Protein AF-A0A5E4CW82-F1 (afdb_monomer_lite)

Radius of gyration: 45.37 Å; chains: 1; bounding box: 65×19×145 Å

Sequence (112 aa):
QKVTVKEQQEWQIPPCASNWKNAKDYKISLDKCLAADGRGLWTVNITENFAKLAKVLNIAEWKVHEAVEMDAQVAKDGSKKKEKYDGKLKKMAPKAREKRAGSRPMWKKKIV

pLDDT: mean 85.93, std 12.76, range [41.94, 98.31]

InterPro domains:
  IPR004015 SKI-interacting protein SKIP, SNW domain [PF02731] (2-100)
  IPR017862 SKI-interacting protein, SKIP [PTHR12096] (2-105)

Secondary structure (DSSP, 8-state):
-PPPHHHHHHT-PPP---SS--TT-----HHHHHTT-GGGG------HHHHHHHHHHHHHHHHHHHHHHHHHHHHHHHHHHHHHHHHHHHHHHHHHHHHHHHT--TT-----

Structure (mmCIF, N/CA/C/O backbone):
data_AF-A0A5E4CW82-F1
#
_entry.id   AF-A0A5E4CW82-F1
#
loop_
_atom_site.group_PDB
_atom_site.id
_atom_site.type_symbol
_atom_site.label_atom_id
_atom_site.label_alt_id
_atom_site.label_comp_id
_atom_site.label_asym_id
_atom_site.label_entity_id
_atom_site.label_seq_id
_atom_site.pdbx_PDB_ins_code
_atom_site.Cartn_x
_atom_site.Cartn_y
_atom_site.Cartn_z
_atom_site.occupancy
_atom_site.B_iso_or_equiv
_atom_site.auth_seq_id
_atom_site.auth_comp_id
_atom_site.auth_asym_id
_atom_site.auth_atom_id
_atom_site.pdbx_PDB_model_num
ATOM 1 N N . GLN A 1 1 ? -9.508 -13.654 58.256 1.00 72.50 1 GLN A N 1
ATOM 2 C CA . GLN A 1 1 ? -9.150 -12.217 58.222 1.00 72.50 1 GLN A CA 1
ATOM 3 C C . GLN A 1 1 ? -10.379 -11.417 57.820 1.00 72.50 1 GLN A C 1
ATOM 5 O O . GLN A 1 1 ? -11.153 -11.911 57.012 1.00 72.50 1 GLN A O 1
ATOM 10 N N . LYS A 1 2 ? -10.598 -10.232 58.406 1.00 82.06 2 LYS A N 1
ATOM 11 C CA . LYS A 1 2 ? -11.629 -9.303 57.919 1.00 82.06 2 LYS A CA 1
ATOM 12 C C . LYS A 1 2 ? -11.096 -8.620 56.664 1.00 82.06 2 LYS A C 1
ATOM 14 O O . LYS A 1 2 ? -10.019 -8.034 56.721 1.00 82.06 2 LYS A O 1
ATOM 19 N N . VAL A 1 3 ? -11.854 -8.711 55.578 1.00 81.25 3 VAL A N 1
ATOM 20 C CA . VAL A 1 3 ? -11.576 -7.987 54.334 1.00 81.25 3 VAL A CA 1
ATOM 21 C C . VAL A 1 3 ? -11.653 -6.493 54.628 1.00 81.25 3 VAL A C 1
ATOM 23 O O . VAL A 1 3 ? -12.574 -6.027 55.309 1.00 81.25 3 VAL A O 1
ATOM 26 N N . THR A 1 4 ? -10.655 -5.748 54.166 1.00 92.25 4 THR A N 1
ATOM 27 C CA . THR A 1 4 ? -10.652 -4.287 54.305 1.00 92.25 4 THR A CA 1
ATOM 28 C C . THR A 1 4 ? -11.526 -3.643 53.234 1.00 92.25 4 THR A C 1
ATOM 30 O O . THR A 1 4 ? -11.719 -4.184 52.151 1.00 92.25 4 THR A O 1
ATOM 33 N N . VAL A 1 5 ? -12.051 -2.445 53.508 1.00 90.44 5 VAL A N 1
ATOM 34 C CA . VAL A 1 5 ? -12.899 -1.719 52.543 1.00 90.44 5 VAL A CA 1
ATOM 35 C C . VAL A 1 5 ? -12.162 -1.450 51.223 1.00 90.44 5 VAL A C 1
ATOM 37 O O . VAL A 1 5 ? -12.783 -1.487 50.166 1.00 90.44 5 VAL A O 1
ATOM 40 N N . LYS A 1 6 ? -10.841 -1.229 51.274 1.00 89.81 6 LYS A N 1
ATOM 41 C CA . LYS A 1 6 ? -10.001 -1.049 50.079 1.00 89.81 6 LYS A CA 1
ATOM 42 C C . LYS A 1 6 ? -9.964 -2.299 49.207 1.00 89.81 6 LYS A C 1
ATOM 44 O O . LYS A 1 6 ? -10.218 -2.215 48.015 1.00 89.81 6 LYS A O 1
ATOM 49 N N . GLU A 1 7 ? -9.738 -3.448 49.830 1.00 90.00 7 GLU A N 1
ATOM 50 C CA . GLU A 1 7 ? -9.726 -4.737 49.147 1.00 90.00 7 GLU A CA 1
ATOM 51 C C . GLU A 1 7 ? -11.088 -4.994 48.482 1.00 90.00 7 GLU A C 1
ATOM 53 O O . GLU A 1 7 ? -11.156 -5.303 47.300 1.00 90.00 7 GLU A O 1
ATOM 58 N N . GLN A 1 8 ? -12.196 -4.714 49.175 1.00 90.44 8 GLN A N 1
ATOM 59 C CA . GLN A 1 8 ? -13.535 -4.820 48.585 1.00 90.44 8 GLN A CA 1
ATOM 60 C C . GLN A 1 8 ? -13.744 -3.903 47.361 1.00 90.44 8 GLN A C 1
ATOM 62 O O . GLN A 1 8 ? -14.509 -4.252 46.462 1.00 90.44 8 GLN A O 1
ATOM 67 N N . GLN A 1 9 ? -13.106 -2.727 47.324 1.00 90.81 9 GLN A N 1
ATOM 68 C CA . GLN A 1 9 ? -13.194 -1.796 46.194 1.00 90.81 9 GLN A CA 1
ATOM 69 C C . GLN A 1 9 ? -12.382 -2.264 44.984 1.00 90.81 9 GLN A C 1
ATOM 71 O O . GLN A 1 9 ? -12.860 -2.139 43.860 1.00 90.81 9 GLN A O 1
ATOM 76 N N . GLU A 1 10 ? -11.198 -2.836 45.199 1.00 92.00 10 GLU A N 1
ATOM 77 C CA . GLU A 1 10 ? -10.349 -3.380 44.126 1.00 92.00 10 GLU A CA 1
ATOM 78 C C . GLU A 1 10 ? -11.000 -4.564 43.403 1.00 92.00 10 GLU A C 1
ATOM 80 O O . GLU A 1 10 ? -10.796 -4.745 42.204 1.00 92.00 10 GLU A O 1
ATOM 85 N N . TRP A 1 11 ? -11.847 -5.323 44.101 1.00 91.56 11 TRP A N 1
ATOM 86 C CA . TRP A 1 11 ? -12.608 -6.432 43.522 1.00 91.56 11 TRP A CA 1
ATOM 87 C C . TRP A 1 11 ? -13.957 -6.018 42.912 1.00 91.56 11 TRP A C 1
ATOM 89 O O . TRP A 1 11 ? -14.750 -6.887 42.539 1.00 91.56 11 TRP A O 1
ATOM 99 N N . GLN A 1 12 ? -14.256 -4.719 42.781 1.00 91.69 12 GLN A N 1
ATOM 100 C CA . GLN A 1 12 ? -15.462 -4.297 42.067 1.00 91.69 12 GLN A CA 1
ATOM 101 C C . GLN A 1 12 ? -15.320 -4.508 40.561 1.00 91.69 12 GLN A C 1
ATOM 103 O O . GLN A 1 12 ? -14.546 -3.838 39.881 1.00 91.69 12 GLN A O 1
ATOM 108 N N . ILE A 1 13 ? -16.129 -5.425 40.035 1.00 89.50 13 ILE A N 1
ATOM 109 C CA . ILE A 1 13 ? -16.189 -5.735 38.608 1.00 89.50 13 ILE A CA 1
ATOM 110 C C . ILE A 1 13 ? -17.049 -4.671 37.903 1.00 89.50 13 ILE A C 1
ATOM 112 O O . ILE A 1 13 ? -18.230 -4.531 38.239 1.00 89.50 13 ILE A O 1
ATOM 116 N N . PRO A 1 14 ? -16.507 -3.935 36.914 1.00 87.94 14 PRO A N 1
ATOM 117 C CA . PRO A 1 14 ? -17.288 -2.985 36.130 1.00 87.94 14 PRO A CA 1
ATOM 118 C C . PRO A 1 14 ? -18.407 -3.681 35.336 1.00 87.94 14 PRO A C 1
ATOM 120 O O . PRO A 1 14 ? -18.238 -4.823 34.900 1.00 87.94 14 PRO A O 1
ATOM 123 N N . PRO A 1 15 ? -19.546 -3.011 35.089 1.00 85.56 15 PRO A N 1
ATOM 124 C CA . PRO A 1 15 ? -20.625 -3.587 34.295 1.00 85.56 15 PRO A CA 1
ATOM 125 C C . PRO A 1 15 ? -20.185 -3.842 32.846 1.00 85.56 15 PRO A C 1
ATOM 127 O O . PRO A 1 15 ? -19.565 -2.991 32.208 1.00 85.56 15 PRO A O 1
ATOM 130 N N . CYS A 1 16 ? -20.565 -4.998 32.301 1.00 83.56 16 CYS A N 1
ATOM 131 C CA . CYS A 1 16 ? -20.219 -5.389 30.936 1.00 83.56 16 CYS A CA 1
ATOM 132 C C . CYS A 1 16 ? -21.115 -4.678 29.907 1.00 83.56 16 CYS A C 1
ATOM 134 O O . CYS A 1 16 ? -22.242 -5.109 29.655 1.00 83.56 16 CYS A O 1
ATOM 136 N N . ALA A 1 17 ? -20.605 -3.621 29.275 1.00 84.94 17 ALA A N 1
ATOM 137 C CA . ALA A 1 17 ? -21.176 -3.069 28.048 1.00 84.94 17 ALA A CA 1
ATOM 138 C C . ALA A 1 17 ? -20.524 -3.765 26.845 1.00 84.94 17 ALA A C 1
ATOM 140 O O . ALA A 1 17 ? -19.320 -3.642 26.634 1.00 84.94 17 ALA A O 1
ATOM 141 N N . SER A 1 18 ? -21.297 -4.541 26.080 1.00 83.88 18 SER A N 1
ATOM 142 C CA . SER A 1 18 ? -20.761 -5.275 24.930 1.00 83.88 18 SER A CA 1
ATOM 143 C C . SER A 1 18 ? -21.053 -4.548 23.616 1.00 83.88 18 SER A C 1
ATOM 145 O O . SER A 1 18 ? -22.161 -4.058 23.412 1.00 83.88 18 SER A O 1
ATOM 147 N N . ASN A 1 19 ? -20.083 -4.538 22.696 1.00 84.94 19 ASN A N 1
ATOM 148 C CA . ASN A 1 19 ? -20.241 -3.918 21.372 1.00 84.94 19 ASN A CA 1
ATOM 149 C C . ASN A 1 19 ? -21.137 -4.727 20.410 1.00 84.94 19 ASN A C 1
ATOM 151 O O . ASN A 1 19 ? -21.502 -4.216 19.357 1.00 84.94 19 ASN A O 1
ATOM 155 N N . TRP A 1 20 ? -21.487 -5.976 20.747 1.00 85.31 20 TRP A N 1
ATOM 156 C CA . TRP A 1 20 ? -22.195 -6.903 19.846 1.00 85.31 20 TRP A CA 1
ATOM 157 C C . TRP A 1 20 ? -23.583 -7.340 20.335 1.00 85.31 20 TRP A C 1
ATOM 159 O O . TRP A 1 20 ? -24.435 -7.688 19.522 1.00 85.31 20 TRP A O 1
ATOM 169 N N . LYS A 1 21 ? -23.822 -7.389 21.649 1.00 86.19 21 LYS A N 1
ATOM 170 C CA . LYS A 1 21 ? -25.046 -7.942 22.253 1.00 86.19 21 LYS A CA 1
ATOM 171 C C . LYS A 1 21 ? -25.633 -6.967 23.276 1.00 86.19 21 LYS A C 1
ATOM 173 O O . LYS A 1 21 ? -24.969 -6.595 24.243 1.00 86.19 21 LYS A O 1
ATOM 178 N N . ASN A 1 22 ? -26.911 -6.633 23.109 1.00 88.38 22 ASN A N 1
ATOM 179 C CA . ASN A 1 22 ? -27.700 -5.869 24.075 1.00 88.38 22 ASN A CA 1
ATOM 180 C C . ASN A 1 22 ? -29.045 -6.573 24.302 1.00 88.38 22 ASN A C 1
ATOM 182 O O . ASN A 1 22 ? -30.025 -6.281 23.638 1.00 88.38 22 ASN A O 1
ATOM 186 N N . ALA A 1 23 ? -29.088 -7.551 25.208 1.00 88.94 23 ALA A N 1
ATOM 187 C CA . ALA A 1 23 ? -30.266 -8.414 25.371 1.00 88.94 23 ALA A CA 1
ATOM 188 C C . ALA A 1 23 ? -31.511 -7.702 25.936 1.00 88.94 23 ALA A C 1
ATOM 190 O O . ALA A 1 23 ? -32.607 -8.242 25.854 1.00 88.94 23 ALA A O 1
ATOM 191 N N . LYS A 1 24 ? -31.333 -6.536 26.565 1.00 89.12 24 LYS A N 1
ATOM 192 C CA . LYS A 1 24 ? -32.404 -5.756 27.206 1.00 89.12 24 LYS A CA 1
ATOM 193 C C . LYS A 1 24 ? -32.614 -4.391 26.539 1.00 89.12 24 LYS A C 1
ATOM 195 O O . LYS A 1 24 ? -33.306 -3.552 27.105 1.00 89.12 24 LYS A O 1
ATOM 200 N N . ASP A 1 25 ? -31.966 -4.161 25.395 1.00 86.56 25 ASP A N 1
ATOM 201 C CA . ASP A 1 25 ? -32.059 -2.934 24.597 1.00 86.56 25 ASP A CA 1
ATOM 202 C C . ASP A 1 25 ? -31.877 -1.630 25.399 1.00 86.56 25 ASP A C 1
ATOM 204 O O . ASP A 1 25 ? -32.548 -0.622 25.177 1.00 86.56 25 ASP A O 1
ATOM 208 N N . TYR A 1 26 ? -30.933 -1.618 26.346 1.00 89.62 26 TYR A N 1
ATOM 209 C CA . TYR A 1 26 ? -30.627 -0.409 27.112 1.00 89.62 26 TYR A CA 1
ATOM 210 C C . TYR A 1 26 ? -30.055 0.696 26.219 1.00 89.62 26 TYR A C 1
ATOM 212 O O . TYR A 1 26 ? -29.184 0.446 25.382 1.00 89.62 26 TYR A O 1
ATOM 220 N N . LYS A 1 27 ? -30.473 1.944 26.464 1.00 89.88 27 LYS A N 1
ATOM 221 C CA . LYS A 1 27 ? -29.894 3.134 25.829 1.00 89.88 27 LYS A CA 1
ATOM 222 C C . LYS A 1 27 ? -28.629 3.562 26.577 1.00 89.88 27 LYS A C 1
ATOM 224 O O . LYS A 1 27 ? -28.681 4.350 27.519 1.00 89.88 27 LYS A O 1
ATOM 229 N N . ILE A 1 28 ? -27.496 2.992 26.181 1.00 86.06 28 ILE A N 1
ATOM 230 C CA . ILE A 1 28 ? -26.183 3.253 26.783 1.00 86.06 28 ILE A CA 1
ATOM 231 C C . ILE A 1 28 ? -25.545 4.470 26.091 1.00 86.06 28 ILE A C 1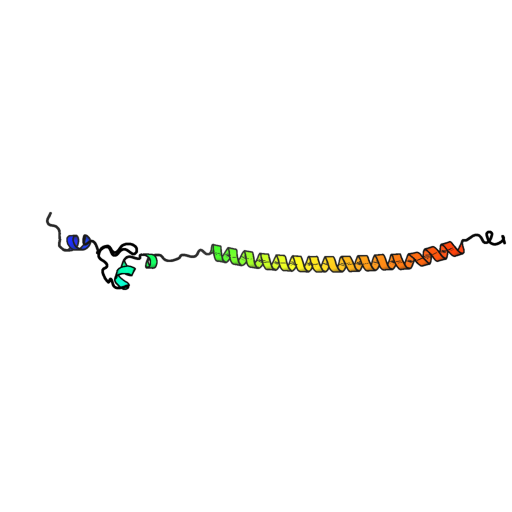
ATOM 233 O O . ILE A 1 28 ? -25.647 4.619 24.874 1.00 86.06 28 ILE A O 1
ATOM 237 N N . SER A 1 29 ? -24.910 5.362 26.858 1.00 87.06 29 SER A N 1
ATOM 238 C CA . SER A 1 29 ? -24.164 6.497 26.299 1.00 87.06 29 SER A CA 1
ATOM 239 C C . SER A 1 29 ? -22.876 6.036 25.608 1.00 87.06 29 SER A C 1
ATOM 241 O O . SER A 1 29 ? -22.250 5.066 26.037 1.00 87.06 29 SER A O 1
ATOM 243 N N . LEU A 1 30 ? -22.455 6.756 24.563 1.00 84.50 30 LEU A N 1
ATOM 244 C CA . LEU A 1 30 ? -21.283 6.397 23.751 1.00 84.50 30 LEU A CA 1
ATOM 245 C C . LEU A 1 30 ? -20.009 6.249 24.586 1.00 84.50 30 LEU A C 1
ATOM 247 O O . LEU A 1 30 ? -19.301 5.260 24.422 1.00 84.50 30 LEU A O 1
ATOM 251 N N . ASP A 1 31 ? -19.775 7.154 25.537 1.00 85.44 31 ASP A N 1
ATOM 252 C CA . ASP A 1 31 ? -18.599 7.110 26.414 1.00 85.44 31 ASP A CA 1
ATOM 253 C C . ASP A 1 31 ? -18.502 5.791 27.190 1.00 85.44 31 ASP A C 1
ATOM 255 O O . ASP A 1 31 ? -17.421 5.232 27.340 1.00 85.44 31 ASP A O 1
ATOM 259 N N . LYS A 1 32 ? -19.637 5.249 27.656 1.00 83.62 32 LYS A N 1
ATOM 260 C CA . LYS A 1 32 ? -19.669 3.995 28.424 1.00 83.62 32 LYS A CA 1
ATOM 261 C C . LYS A 1 32 ? -19.477 2.769 27.537 1.00 83.62 32 LYS A C 1
ATOM 263 O O . LYS A 1 32 ? -18.889 1.792 27.988 1.00 83.62 32 LYS A O 1
ATOM 268 N N . CYS A 1 33 ? -19.944 2.821 26.290 1.00 79.12 33 CYS A N 1
ATOM 269 C CA . CYS A 1 33 ? -19.659 1.780 25.302 1.00 79.12 33 CYS A CA 1
ATOM 270 C C . CYS A 1 33 ? -18.178 1.789 24.897 1.00 79.12 33 CYS A C 1
ATOM 272 O O . CYS A 1 33 ? -17.563 0.734 24.772 1.00 79.12 33 CYS A O 1
ATOM 274 N N . LEU A 1 34 ? -17.596 2.979 24.730 1.00 80.44 34 LEU A N 1
ATOM 275 C CA . LEU A 1 34 ? -16.207 3.148 24.316 1.00 80.44 34 LEU A CA 1
ATOM 276 C C . LEU A 1 34 ? -15.212 2.936 25.467 1.00 80.44 34 LEU A C 1
ATOM 278 O O . LEU A 1 34 ? -14.066 2.594 25.222 1.00 80.44 34 LEU A O 1
ATOM 282 N N . ALA A 1 35 ? -15.634 3.066 26.726 1.00 79.44 35 ALA A N 1
ATOM 283 C CA . ALA A 1 35 ? -14.770 2.828 27.885 1.00 79.44 35 ALA A CA 1
ATOM 284 C C . ALA A 1 35 ? -14.221 1.391 27.954 1.00 79.44 35 ALA A C 1
ATOM 286 O O . ALA A 1 35 ? -13.123 1.175 28.459 1.00 79.44 35 ALA A O 1
ATOM 287 N N . ALA A 1 36 ? -14.971 0.411 27.437 1.00 76.19 36 ALA A N 1
ATOM 288 C CA . ALA A 1 36 ? -14.515 -0.976 27.330 1.00 76.19 36 ALA A CA 1
ATOM 289 C C . ALA A 1 36 ? -13.573 -1.204 26.133 1.00 76.19 36 ALA A C 1
ATOM 291 O O . ALA A 1 36 ? -12.951 -2.260 26.010 1.00 76.19 36 ALA A O 1
ATOM 292 N N . ASP A 1 37 ? -13.480 -0.231 25.228 1.00 75.00 37 ASP A N 1
ATOM 293 C CA . ASP A 1 37 ? -12.687 -0.319 24.019 1.00 75.00 37 ASP A CA 1
ATOM 294 C C . ASP A 1 37 ? -11.231 0.077 24.294 1.00 75.00 37 ASP A C 1
ATOM 296 O O . ASP A 1 37 ? -10.825 1.232 24.186 1.00 75.00 37 ASP A O 1
ATOM 300 N N . GLY A 1 38 ? -10.412 -0.918 24.632 1.00 77.31 38 GLY A N 1
ATOM 301 C CA . GLY A 1 38 ? -8.980 -0.753 24.903 1.00 77.31 38 GLY A CA 1
ATOM 302 C C . GLY A 1 38 ? -8.130 -0.309 23.702 1.00 77.31 38 GLY A C 1
ATOM 303 O O . GLY A 1 38 ? -6.909 -0.240 23.825 1.00 77.31 38 GLY A O 1
ATOM 304 N N . ARG A 1 39 ? -8.729 0.007 22.543 1.00 78.75 39 ARG A N 1
ATOM 305 C CA . ARG A 1 39 ? -8.010 0.498 21.354 1.00 78.75 39 ARG A CA 1
ATOM 306 C C . ARG A 1 39 ? -7.206 1.772 21.625 1.00 78.75 39 ARG A C 1
ATOM 308 O O . ARG A 1 39 ? -6.130 1.921 21.062 1.00 78.75 39 ARG A O 1
ATOM 315 N N . GLY A 1 40 ? -7.676 2.642 22.521 1.00 77.94 40 GLY A N 1
ATOM 316 C CA . GLY A 1 40 ? -6.946 3.850 22.936 1.00 77.94 40 GLY A CA 1
ATOM 317 C C . GLY A 1 40 ? -5.721 3.586 23.822 1.00 77.94 40 GLY A C 1
ATOM 318 O O . GLY A 1 40 ? -4.914 4.487 24.022 1.00 77.94 40 GLY A O 1
ATOM 319 N N . LEU A 1 41 ? -5.570 2.363 24.342 1.00 81.81 41 LEU A N 1
ATOM 320 C CA . LEU A 1 41 ? -4.420 1.956 25.152 1.00 81.81 41 LEU A CA 1
ATOM 321 C C . LEU A 1 41 ? -3.245 1.479 24.282 1.00 81.81 41 LEU A C 1
ATOM 323 O O . LEU A 1 41 ? -2.104 1.460 24.742 1.00 81.81 41 LEU A O 1
ATOM 327 N N . TRP A 1 42 ? -3.505 1.091 23.028 1.00 80.38 42 TRP A N 1
ATOM 328 C CA . TRP A 1 42 ? -2.463 0.628 22.119 1.00 80.38 42 TRP A CA 1
ATOM 329 C C . TRP A 1 42 ? -1.839 1.799 21.356 1.00 80.38 42 TRP A C 1
ATOM 331 O O . TRP A 1 42 ? -2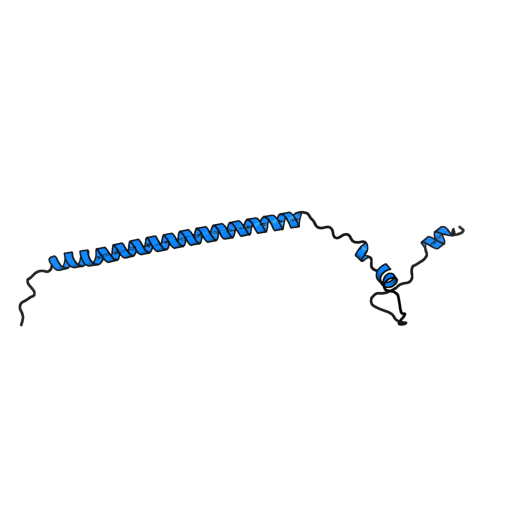.490 2.454 20.544 1.00 80.38 42 TRP A O 1
ATOM 341 N N . THR A 1 43 ? -0.545 2.040 21.571 1.00 81.50 43 THR A N 1
ATOM 342 C CA . THR A 1 43 ? 0.238 2.942 20.722 1.00 81.50 43 THR A CA 1
ATOM 343 C C . THR A 1 43 ? 0.687 2.210 19.459 1.00 81.50 43 THR A C 1
ATOM 345 O O . THR A 1 43 ? 1.350 1.171 19.520 1.00 81.50 43 THR A O 1
ATOM 348 N N . VAL A 1 44 ? 0.346 2.756 18.289 1.00 83.00 44 VAL A N 1
ATOM 349 C CA . VAL A 1 44 ? 0.847 2.245 17.008 1.00 83.00 44 VAL A CA 1
ATOM 350 C C . VAL A 1 44 ? 2.326 2.607 16.891 1.00 83.00 44 VAL A C 1
ATOM 352 O O . VAL A 1 44 ? 2.680 3.756 16.633 1.00 83.00 44 VAL A O 1
ATOM 355 N N . ASN A 1 45 ? 3.199 1.621 17.082 1.00 84.56 45 ASN A N 1
ATOM 356 C CA . ASN A 1 45 ? 4.641 1.809 16.959 1.00 84.56 45 ASN A CA 1
ATOM 357 C C . ASN A 1 45 ? 5.074 1.509 15.518 1.00 84.56 45 ASN A C 1
ATOM 359 O O . ASN A 1 45 ? 5.009 0.365 15.068 1.00 84.56 45 ASN A O 1
ATOM 363 N N . ILE A 1 46 ? 5.536 2.530 14.794 1.00 87.69 46 ILE A N 1
ATOM 364 C CA . ILE A 1 46 ? 6.075 2.380 13.435 1.00 87.69 46 ILE A CA 1
ATOM 365 C C . ILE A 1 46 ? 7.594 2.219 13.520 1.00 87.69 46 ILE A C 1
ATOM 367 O O . ILE A 1 46 ? 8.277 3.011 14.168 1.00 87.69 46 ILE A O 1
ATOM 371 N N . THR A 1 47 ? 8.133 1.189 12.864 1.00 92.75 47 THR A N 1
ATOM 372 C CA . THR A 1 47 ? 9.578 0.918 12.855 1.00 92.75 47 THR A CA 1
ATOM 373 C C . THR A 1 47 ? 10.313 1.773 11.818 1.00 92.75 47 THR A C 1
ATOM 375 O O . THR A 1 47 ? 9.787 2.090 10.751 1.00 92.75 47 THR A O 1
ATOM 378 N N . GLU A 1 48 ? 11.580 2.100 12.089 1.00 93.19 48 GLU A N 1
ATOM 379 C CA . GLU A 1 48 ? 12.431 2.878 11.170 1.00 93.19 48 GLU A CA 1
ATOM 380 C C . GLU A 1 48 ? 12.705 2.143 9.839 1.00 93.19 48 GLU A C 1
ATOM 382 O O . GLU A 1 48 ? 12.998 2.757 8.810 1.00 93.19 48 GLU A O 1
ATOM 387 N N . ASN A 1 49 ? 12.580 0.814 9.830 1.00 94.06 49 ASN A N 1
ATOM 388 C CA . ASN A 1 49 ? 12.824 -0.015 8.650 1.00 94.06 49 ASN A CA 1
ATOM 389 C C . ASN A 1 49 ? 11.874 0.323 7.496 1.00 94.06 49 ASN A C 1
ATOM 391 O O . ASN A 1 49 ? 12.291 0.264 6.341 1.00 94.06 49 ASN A O 1
ATOM 395 N N . PHE A 1 50 ? 10.643 0.755 7.789 1.00 94.31 50 PHE A N 1
ATOM 396 C CA . PHE A 1 50 ? 9.715 1.220 6.757 1.00 94.31 50 PHE A CA 1
ATOM 397 C C . PHE A 1 50 ? 10.225 2.483 6.054 1.00 94.31 50 PHE A C 1
ATOM 399 O O . PHE A 1 50 ? 10.136 2.588 4.832 1.00 94.31 50 PHE A O 1
ATOM 406 N N . ALA A 1 51 ? 10.842 3.408 6.795 1.00 95.19 51 ALA A N 1
ATOM 407 C CA . ALA A 1 51 ? 11.437 4.608 6.213 1.00 95.19 51 ALA A CA 1
ATOM 408 C C . ALA A 1 51 ? 12.679 4.277 5.369 1.00 95.19 51 ALA A C 1
ATOM 410 O O . ALA A 1 51 ? 12.868 4.848 4.294 1.00 95.19 51 ALA A O 1
ATOM 411 N N . LYS A 1 52 ? 13.516 3.336 5.828 1.00 96.25 52 LYS A N 1
ATOM 412 C CA . LYS A 1 52 ? 14.682 2.851 5.067 1.00 96.25 52 LYS A CA 1
ATOM 413 C C . LYS A 1 52 ? 14.250 2.176 3.766 1.00 96.25 52 LYS A C 1
ATOM 415 O O . LYS A 1 52 ? 14.791 2.499 2.714 1.00 96.25 52 LYS A O 1
ATOM 420 N N . LEU A 1 53 ? 13.241 1.308 3.82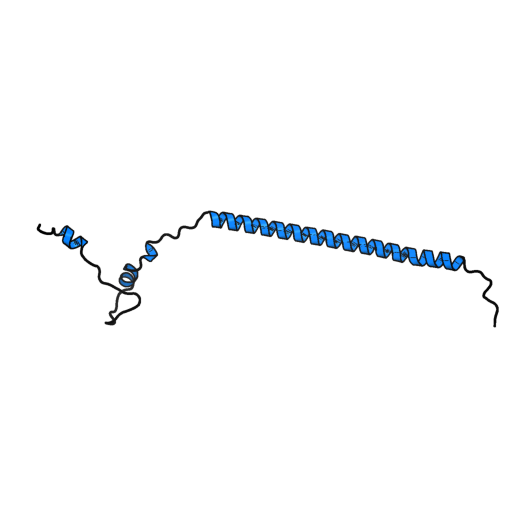7 1.00 96.56 53 LEU A N 1
ATOM 421 C CA . LEU A 1 53 ? 12.692 0.624 2.658 1.00 96.56 53 LEU A CA 1
ATOM 422 C C . LEU A 1 53 ? 12.139 1.614 1.626 1.00 96.56 53 LEU A C 1
ATOM 424 O O . LEU A 1 53 ? 12.518 1.541 0.461 1.00 96.56 53 LEU A O 1
ATOM 428 N N . ALA A 1 54 ? 11.308 2.570 2.051 1.00 97.19 54 ALA A N 1
ATOM 429 C CA . ALA A 1 54 ? 10.735 3.572 1.151 1.00 97.19 54 ALA A CA 1
ATOM 430 C C . ALA A 1 54 ? 11.819 4.402 0.441 1.00 97.19 54 ALA A C 1
ATOM 432 O O . ALA A 1 54 ? 11.745 4.632 -0.764 1.00 97.19 54 ALA A O 1
ATOM 433 N N . LYS A 1 55 ? 12.878 4.794 1.164 1.00 96.06 55 LYS A N 1
ATOM 434 C CA . LYS A 1 55 ? 14.022 5.506 0.574 1.00 96.06 55 LYS A CA 1
ATOM 435 C C . LYS A 1 55 ? 14.758 4.658 -0.463 1.00 96.06 55 LYS A C 1
ATOM 437 O O . LYS A 1 55 ? 15.071 5.162 -1.537 1.00 96.06 55 LYS A O 1
ATOM 442 N N . VAL A 1 56 ? 15.034 3.390 -0.153 1.00 98.00 56 VAL A N 1
ATOM 443 C CA . VAL A 1 56 ? 15.727 2.477 -1.077 1.00 98.00 56 VAL A CA 1
ATOM 444 C C . VAL A 1 56 ? 14.908 2.262 -2.347 1.00 98.00 56 VAL A C 1
ATOM 446 O O . VAL A 1 56 ? 15.476 2.316 -3.434 1.00 98.00 56 VAL A O 1
ATOM 449 N N . LEU A 1 57 ? 13.591 2.077 -2.224 1.00 97.88 57 LEU A N 1
ATOM 450 C CA . LEU A 1 57 ? 12.700 1.911 -3.373 1.00 97.88 57 LEU A CA 1
ATOM 451 C C . LEU A 1 57 ? 12.686 3.152 -4.271 1.00 97.88 57 LEU A C 1
ATOM 453 O O . LEU A 1 57 ? 12.883 3.013 -5.473 1.00 97.88 57 LEU A O 1
ATOM 457 N N . ASN A 1 58 ? 12.572 4.354 -3.700 1.00 97.69 58 ASN A N 1
ATOM 458 C CA . ASN A 1 58 ? 12.598 5.594 -4.484 1.00 97.69 58 ASN A CA 1
ATOM 459 C C . ASN A 1 58 ? 13.931 5.783 -5.228 1.00 97.69 58 ASN A C 1
ATOM 461 O O . ASN A 1 58 ? 13.955 6.179 -6.389 1.00 97.69 58 ASN A O 1
ATOM 465 N N . ILE A 1 59 ? 15.057 5.471 -4.576 1.00 97.94 59 ILE A N 1
ATOM 466 C CA . ILE A 1 59 ? 16.379 5.542 -5.216 1.00 97.94 59 ILE A CA 1
ATOM 467 C C . ILE A 1 59 ? 16.491 4.506 -6.341 1.00 97.94 59 ILE A C 1
ATOM 469 O O . ILE A 1 59 ? 17.063 4.797 -7.391 1.00 97.94 59 ILE A O 1
ATOM 473 N N . ALA A 1 60 ? 15.979 3.294 -6.124 1.00 98.31 60 ALA A N 1
ATOM 474 C CA . ALA A 1 60 ? 15.988 2.247 -7.136 1.00 98.31 60 ALA A CA 1
ATOM 475 C C . ALA A 1 60 ? 15.153 2.648 -8.360 1.00 98.31 60 ALA A C 1
ATOM 477 O O . ALA A 1 60 ? 15.624 2.492 -9.482 1.00 98.31 60 ALA A O 1
ATOM 478 N N . GLU A 1 61 ? 13.968 3.222 -8.150 1.00 97.31 61 GLU A N 1
ATOM 479 C CA . GLU A 1 61 ? 13.099 3.716 -9.222 1.00 97.31 61 GLU A CA 1
ATOM 480 C C . GLU A 1 61 ? 13.806 4.769 -10.084 1.00 97.31 61 GLU A C 1
ATOM 482 O O . GLU A 1 61 ? 13.856 4.639 -11.307 1.00 97.31 61 GLU A O 1
ATOM 487 N N . TRP A 1 62 ? 14.449 5.756 -9.455 1.00 97.69 62 TRP A N 1
ATOM 488 C CA . TRP A 1 62 ? 15.190 6.795 -10.177 1.00 97.69 62 TRP A CA 1
ATOM 489 C C . TRP A 1 62 ? 16.322 6.215 -11.026 1.00 97.69 62 TRP A C 1
ATOM 491 O O . TRP A 1 62 ? 16.475 6.586 -12.188 1.00 97.69 62 TRP A O 1
ATOM 501 N N . LYS A 1 63 ? 17.080 5.257 -10.479 1.00 98.00 63 LYS A N 1
ATOM 502 C CA . LYS A 1 63 ? 18.155 4.576 -11.216 1.00 98.00 63 LYS A CA 1
ATOM 503 C C . LYS A 1 63 ? 17.636 3.760 -12.396 1.00 98.00 63 LYS A C 1
ATOM 505 O O . LYS A 1 63 ? 18.296 3.697 -13.428 1.00 98.00 63 LYS A O 1
ATOM 510 N N . VAL A 1 64 ? 16.477 3.119 -12.251 1.00 97.56 64 VAL A N 1
ATOM 511 C CA . VAL A 1 64 ? 15.853 2.370 -13.348 1.00 97.56 64 VAL A CA 1
ATOM 512 C C . VAL A 1 64 ? 15.429 3.324 -14.461 1.00 97.56 64 VAL A C 1
ATOM 514 O O . VAL A 1 64 ? 15.681 3.028 -15.624 1.00 97.56 64 VAL A O 1
ATOM 517 N N . HIS A 1 65 ? 14.850 4.481 -14.131 1.00 97.69 65 HIS A N 1
ATOM 518 C CA . HIS A 1 65 ? 14.477 5.478 -15.138 1.00 97.69 65 HIS A CA 1
ATOM 519 C C . HIS A 1 65 ? 15.703 6.026 -15.876 1.00 97.69 65 HIS A C 1
ATOM 521 O O . HIS A 1 65 ? 15.705 6.049 -17.104 1.00 97.69 65 HIS A O 1
ATOM 527 N N . GLU A 1 66 ? 16.771 6.370 -15.151 1.00 97.31 66 GLU A N 1
ATOM 528 C CA . GLU A 1 66 ? 18.03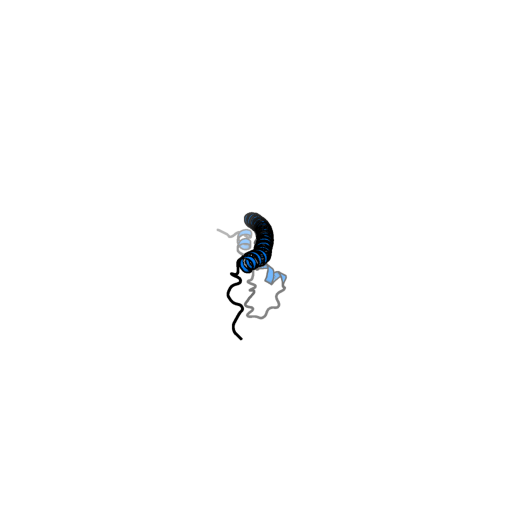7 6.809 -15.748 1.00 97.31 66 GLU A CA 1
ATOM 529 C C . GLU A 1 66 ? 18.608 5.748 -16.703 1.00 97.31 66 GLU A C 1
ATOM 531 O O . GLU A 1 66 ? 18.944 6.055 -17.847 1.00 97.31 66 GLU A O 1
ATOM 536 N N . ALA A 1 67 ? 18.649 4.480 -16.280 1.00 97.44 67 ALA A N 1
ATOM 537 C CA . ALA A 1 67 ? 19.121 3.383 -17.123 1.00 97.44 67 ALA A CA 1
ATOM 538 C C . ALA A 1 67 ? 18.263 3.212 -18.390 1.00 97.44 67 ALA A C 1
ATOM 540 O O . ALA A 1 67 ? 18.802 3.080 -19.488 1.00 97.44 67 ALA A O 1
ATOM 541 N N . VAL A 1 68 ? 16.933 3.280 -18.262 1.00 97.81 68 VAL A N 1
ATOM 542 C CA . VAL A 1 68 ? 16.000 3.177 -19.396 1.00 97.81 68 VAL A CA 1
ATOM 543 C C . VAL A 1 68 ? 16.181 4.336 -20.380 1.00 97.81 68 VAL A C 1
ATOM 545 O O . VAL A 1 68 ? 16.164 4.122 -21.595 1.00 97.81 68 VAL A O 1
ATOM 548 N N . GLU A 1 69 ? 16.380 5.560 -19.892 1.00 96.88 69 GLU A N 1
ATOM 549 C CA . GLU A 1 69 ? 16.647 6.722 -20.744 1.00 96.88 69 GLU A CA 1
ATOM 550 C C . GLU A 1 69 ? 17.976 6.585 -21.494 1.00 96.88 69 GLU A C 1
ATOM 552 O O . GLU A 1 69 ? 18.039 6.846 -22.703 1.00 96.88 69 GLU A O 1
ATOM 557 N N . MET A 1 70 ? 19.025 6.121 -20.809 1.00 96.81 70 MET A N 1
ATOM 558 C CA . MET A 1 70 ? 20.321 5.849 -21.426 1.00 96.81 70 MET A CA 1
ATOM 559 C C . MET A 1 70 ? 20.221 4.763 -22.503 1.00 96.81 70 MET A C 1
ATOM 561 O O . MET A 1 70 ? 20.709 4.966 -23.619 1.00 96.81 70 MET A O 1
ATOM 565 N N . ASP A 1 71 ? 19.535 3.655 -22.225 1.00 96.50 71 ASP A N 1
ATOM 566 C CA . ASP A 1 71 ? 19.321 2.573 -23.190 1.00 96.50 71 ASP A CA 1
ATOM 567 C C . ASP A 1 71 ? 18.526 3.054 -24.409 1.00 96.50 71 ASP A C 1
ATOM 569 O O . ASP A 1 71 ? 18.875 2.753 -25.558 1.00 96.50 71 ASP A O 1
ATOM 573 N N . ALA A 1 72 ? 17.497 3.879 -24.191 1.00 96.69 72 ALA A N 1
ATOM 574 C CA . ALA A 1 72 ? 16.727 4.486 -25.270 1.00 96.69 72 ALA A CA 1
ATOM 575 C C . ALA A 1 72 ? 17.591 5.412 -26.143 1.00 96.69 72 ALA A C 1
ATOM 577 O O . ALA A 1 72 ? 17.440 5.432 -27.370 1.00 96.69 72 ALA A O 1
ATOM 578 N N . GLN A 1 73 ? 18.513 6.169 -25.542 1.00 95.44 73 GLN A N 1
ATOM 579 C CA . GLN A 1 73 ? 19.439 7.031 -26.273 1.00 95.44 73 GLN A CA 1
ATOM 580 C C . GLN A 1 73 ? 20.450 6.214 -27.094 1.00 95.44 73 GLN A C 1
ATOM 582 O O . GLN A 1 73 ? 20.651 6.492 -28.281 1.00 95.44 73 GLN A O 1
ATOM 587 N N . VAL A 1 74 ? 21.025 5.159 -26.511 1.00 95.94 74 VAL A N 1
ATOM 588 C CA . VAL A 1 74 ? 21.945 4.246 -27.209 1.00 95.94 74 VAL A CA 1
ATOM 589 C C . VAL A 1 74 ? 21.246 3.556 -28.382 1.00 95.94 74 VAL A C 1
ATOM 591 O O . VAL A 1 74 ? 21.799 3.500 -29.485 1.00 95.94 74 VAL A O 1
ATOM 594 N N . ALA A 1 75 ? 20.007 3.094 -28.193 1.00 94.06 75 ALA A N 1
ATOM 595 C CA . ALA A 1 75 ? 19.210 2.486 -29.255 1.00 94.06 75 ALA A CA 1
ATOM 596 C C . ALA A 1 75 ? 18.950 3.464 -30.418 1.00 94.06 75 ALA A C 1
ATOM 598 O O . ALA A 1 75 ? 19.107 3.096 -31.589 1.00 94.06 75 ALA A O 1
ATOM 599 N N . LYS A 1 76 ? 18.626 4.731 -30.115 1.00 94.69 76 LYS A N 1
ATOM 600 C CA . LYS A 1 76 ? 18.457 5.801 -31.118 1.00 94.69 76 LYS A CA 1
ATOM 601 C C . LYS A 1 76 ? 19.743 6.081 -31.893 1.00 94.69 76 LYS A C 1
ATOM 603 O O . LYS A 1 76 ? 19.706 6.314 -33.100 1.00 94.69 76 LYS A O 1
ATOM 608 N N . ASP A 1 77 ? 20.896 6.072 -31.238 1.00 93.94 77 ASP A N 1
ATOM 609 C CA . ASP A 1 77 ? 22.161 6.307 -31.934 1.00 93.94 77 ASP A CA 1
ATOM 610 C C . ASP A 1 77 ? 22.610 5.084 -32.751 1.00 93.94 77 ASP A C 1
ATOM 612 O O . ASP A 1 77 ? 23.203 5.236 -33.827 1.00 93.94 77 ASP A O 1
ATOM 616 N N . GLY A 1 78 ? 22.252 3.874 -32.314 1.00 93.88 78 GLY A N 1
ATOM 617 C CA . GLY A 1 78 ? 22.388 2.643 -33.092 1.00 93.88 78 GLY A CA 1
ATOM 618 C C . GLY A 1 78 ? 21.590 2.678 -34.400 1.00 93.88 78 GLY A C 1
ATOM 619 O O . GLY A 1 78 ? 22.137 2.372 -35.464 1.00 93.88 78 GLY A O 1
ATOM 620 N N . SER A 1 79 ? 20.330 3.122 -34.357 1.00 91.12 79 SER A N 1
ATOM 621 C CA . SER A 1 79 ? 19.486 3.228 -35.556 1.00 91.12 79 SER A CA 1
ATOM 622 C C . SER A 1 79 ? 20.021 4.264 -36.551 1.00 91.12 79 SER A C 1
ATOM 624 O O . SER A 1 79 ? 20.150 3.955 -37.737 1.00 91.12 79 SER A O 1
ATOM 626 N N . LYS A 1 80 ? 20.469 5.435 -36.077 1.00 93.94 80 LYS A N 1
ATOM 627 C CA . LYS A 1 80 ? 21.136 6.448 -36.920 1.00 93.94 80 LYS A CA 1
ATOM 628 C C . LYS A 1 80 ? 22.405 5.911 -37.587 1.00 93.94 80 LYS A C 1
ATOM 630 O O . LYS A 1 80 ? 22.684 6.225 -38.746 1.00 93.94 80 LYS A O 1
ATOM 635 N N . LYS A 1 81 ? 23.220 5.124 -36.871 1.00 92.62 81 LYS A N 1
ATOM 636 C CA . LYS A 1 81 ? 24.430 4.499 -37.441 1.00 92.62 81 LYS A CA 1
ATOM 637 C C . LYS A 1 81 ? 24.068 3.503 -38.543 1.00 92.62 81 LYS A C 1
ATOM 639 O O . LYS A 1 81 ? 24.700 3.532 -39.601 1.00 92.62 81 LYS A O 1
ATOM 644 N N . LYS A 1 82 ? 23.037 2.682 -38.322 1.00 93.88 82 LYS A N 1
ATOM 645 C CA . LYS A 1 82 ? 22.516 1.740 -39.321 1.00 93.88 82 LYS A CA 1
ATOM 646 C C . LYS A 1 82 ? 22.017 2.470 -40.570 1.00 93.88 82 LYS A C 1
ATOM 648 O O . LYS A 1 82 ? 22.453 2.149 -41.670 1.00 93.88 82 LYS A O 1
ATOM 653 N N . GLU A 1 83 ? 21.221 3.523 -40.405 1.00 93.50 83 GLU A N 1
ATOM 654 C CA . GLU A 1 83 ? 20.713 4.330 -41.521 1.00 93.50 83 GLU A CA 1
ATOM 655 C C . GLU A 1 83 ? 21.845 4.959 -42.355 1.00 93.50 83 GLU A C 1
ATOM 657 O O . GLU A 1 83 ? 21.830 4.912 -43.588 1.00 93.50 83 GLU A O 1
ATOM 662 N N . LYS A 1 84 ? 22.890 5.489 -41.700 1.00 94.50 84 LYS A N 1
ATOM 663 C CA . LYS A 1 84 ? 24.086 6.008 -42.387 1.00 94.50 84 LYS A CA 1
ATOM 664 C C . LYS A 1 84 ? 24.817 4.922 -43.179 1.00 94.50 84 LYS A C 1
ATOM 666 O O . LYS A 1 84 ? 25.312 5.202 -44.274 1.00 94.50 84 LYS A O 1
ATOM 671 N N . TYR A 1 85 ? 24.924 3.712 -42.632 1.00 93.69 85 TYR A N 1
ATOM 672 C CA . TYR A 1 85 ? 25.555 2.582 -43.312 1.00 93.69 85 TYR A CA 1
ATOM 673 C C . TYR A 1 85 ? 24.741 2.147 -44.540 1.00 93.69 85 TYR A C 1
ATOM 675 O O . TYR A 1 85 ? 25.289 2.080 -45.643 1.00 93.69 85 TYR A O 1
ATOM 683 N N . ASP A 1 86 ? 23.425 1.998 -44.391 1.00 93.19 86 ASP A N 1
ATOM 684 C CA . ASP A 1 86 ? 22.512 1.651 -45.484 1.00 93.19 86 ASP A CA 1
ATOM 685 C C . ASP A 1 86 ? 22.518 2.724 -46.589 1.00 93.19 86 ASP A C 1
ATOM 687 O O . ASP A 1 86 ? 22.550 2.411 -47.782 1.00 93.19 86 ASP A O 1
ATOM 691 N N . GLY A 1 87 ? 22.579 4.008 -46.220 1.00 93.69 87 GLY A N 1
ATOM 692 C CA . GLY A 1 87 ? 22.735 5.120 -47.161 1.00 93.69 87 GLY A CA 1
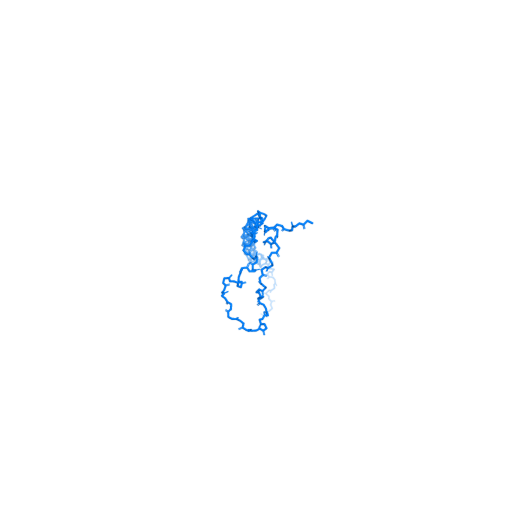ATOM 693 C C . GLY A 1 87 ? 24.055 5.080 -47.943 1.00 93.69 87 GLY A C 1
ATOM 694 O O . GLY A 1 87 ? 24.069 5.352 -49.148 1.00 93.69 87 GLY A O 1
ATOM 695 N N . LYS A 1 88 ? 25.170 4.703 -47.299 1.00 93.19 88 LYS A N 1
ATOM 696 C CA . LYS A 1 88 ? 26.464 4.502 -47.982 1.00 93.19 88 LYS A CA 1
ATOM 697 C C . LYS A 1 88 ? 26.393 3.338 -48.970 1.00 93.19 88 LYS A C 1
ATOM 699 O O . LYS A 1 88 ? 26.827 3.497 -50.112 1.00 93.19 88 LYS A O 1
ATOM 704 N N . LEU A 1 89 ? 25.808 2.207 -48.570 1.00 91.88 89 LEU A N 1
ATOM 705 C CA . LEU A 1 89 ? 25.609 1.046 -49.444 1.00 91.88 89 LEU A CA 1
ATOM 706 C C . LEU A 1 89 ? 24.763 1.403 -50.674 1.00 91.88 89 LEU A C 1
ATOM 708 O O . LEU A 1 89 ? 25.163 1.112 -51.805 1.00 91.88 89 LEU A O 1
ATOM 712 N N . LYS A 1 90 ? 23.651 2.127 -50.477 1.00 93.31 90 LYS A N 1
ATOM 713 C CA . LYS A 1 90 ? 22.791 2.612 -51.569 1.00 93.31 90 LYS A CA 1
ATOM 714 C C . LYS A 1 90 ? 23.545 3.484 -52.577 1.00 93.31 90 LYS A C 1
ATOM 716 O O . LYS A 1 90 ? 23.301 3.350 -53.769 1.00 93.31 90 LYS A O 1
ATOM 721 N N . LYS A 1 91 ? 24.481 4.337 -52.136 1.00 91.19 91 LYS A N 1
ATOM 722 C CA . LYS A 1 91 ? 25.305 5.187 -53.025 1.00 91.19 91 LYS A CA 1
ATOM 723 C C . LYS A 1 91 ? 26.408 4.419 -53.765 1.00 91.19 91 LYS A C 1
ATOM 725 O O . LYS A 1 91 ? 26.805 4.827 -54.855 1.00 91.19 91 LYS A O 1
ATOM 730 N N . MET A 1 92 ? 26.922 3.329 -53.194 1.00 90.56 92 MET A N 1
ATOM 731 C CA . MET A 1 92 ? 27.945 2.494 -53.840 1.00 90.56 92 MET A CA 1
ATOM 732 C C . MET A 1 92 ? 27.359 1.574 -54.919 1.00 90.56 92 MET A C 1
ATOM 734 O O . MET A 1 92 ? 28.020 1.317 -55.925 1.00 90.56 92 MET A O 1
ATOM 738 N N . ALA A 1 93 ? 26.108 1.134 -54.759 1.00 90.12 93 ALA A N 1
ATOM 739 C CA . ALA A 1 93 ? 25.416 0.277 -55.720 1.00 90.12 93 ALA A CA 1
ATOM 740 C C . ALA A 1 93 ? 25.349 0.835 -57.167 1.00 90.12 93 ALA A C 1
ATOM 742 O O . ALA A 1 93 ? 25.724 0.096 -58.081 1.00 90.12 93 ALA A O 1
ATOM 743 N N . PRO A 1 94 ? 24.927 2.093 -57.435 1.00 88.31 94 PRO A N 1
ATOM 744 C CA . PRO A 1 94 ? 24.892 2.638 -58.795 1.00 88.31 94 PRO A CA 1
ATOM 745 C C . PRO A 1 94 ? 26.295 2.781 -59.389 1.00 88.31 94 PRO A C 1
ATOM 747 O O . PRO A 1 94 ? 26.511 2.341 -60.512 1.00 88.31 94 PRO A O 1
ATOM 750 N N . LYS A 1 95 ? 27.280 3.247 -58.606 1.00 87.12 95 LYS A N 1
ATOM 751 C CA . LYS A 1 95 ? 28.684 3.339 -59.047 1.00 87.12 95 LYS A CA 1
ATOM 752 C C . LYS A 1 95 ? 29.247 1.980 -59.477 1.00 87.12 95 LYS A C 1
ATOM 754 O O . LYS A 1 95 ? 29.976 1.889 -60.460 1.00 87.12 95 LYS A O 1
ATOM 759 N N . ALA A 1 96 ? 28.915 0.908 -58.754 1.00 87.44 96 ALA A N 1
ATOM 760 C CA . ALA A 1 96 ? 29.310 -0.449 -59.129 1.00 87.44 96 ALA A CA 1
ATOM 761 C C . ALA A 1 96 ? 28.590 -0.937 -60.402 1.00 87.44 96 ALA A C 1
ATOM 763 O O . ALA A 1 96 ? 29.207 -1.589 -61.246 1.00 87.44 96 ALA A O 1
ATOM 764 N N . ARG A 1 97 ? 27.301 -0.599 -60.574 1.00 86.12 97 ARG A N 1
ATOM 765 C CA . ARG A 1 97 ? 26.526 -0.917 -61.789 1.00 86.12 97 ARG A CA 1
ATOM 766 C C . ARG A 1 97 ? 27.055 -0.179 -63.025 1.00 86.12 97 ARG A C 1
ATOM 768 O O . ARG A 1 97 ? 27.202 -0.812 -64.066 1.00 86.12 97 ARG A O 1
ATOM 775 N N . GLU A 1 98 ? 27.392 1.104 -62.909 1.00 83.38 98 GLU A N 1
ATOM 776 C CA . GLU A 1 98 ? 27.975 1.924 -63.985 1.00 83.38 98 GLU A CA 1
ATOM 777 C C . GLU A 1 98 ? 29.326 1.373 -64.451 1.00 83.38 98 GLU A C 1
ATOM 779 O O . GLU A 1 98 ? 29.526 1.150 -65.646 1.00 83.38 98 GLU A O 1
ATOM 784 N N . LYS A 1 99 ? 30.221 1.041 -63.509 1.00 80.69 99 LYS A N 1
ATOM 785 C CA . LYS A 1 99 ? 31.507 0.393 -63.821 1.00 80.69 99 LYS A CA 1
ATOM 786 C C . LYS A 1 99 ? 31.327 -0.932 -64.572 1.00 80.69 99 LYS A C 1
ATOM 788 O O . LYS A 1 99 ? 32.103 -1.238 -65.469 1.00 80.69 99 LYS A O 1
ATOM 793 N N . ARG A 1 100 ? 30.281 -1.703 -64.253 1.00 77.94 100 ARG A N 1
ATOM 794 C CA . ARG A 1 100 ? 29.950 -2.954 -64.957 1.00 77.94 100 ARG A CA 1
ATOM 795 C C . ARG A 1 100 ? 29.393 -2.716 -66.364 1.00 77.94 100 ARG A C 1
ATOM 797 O O . ARG A 1 100 ? 29.665 -3.508 -67.261 1.00 77.94 100 ARG A O 1
ATOM 804 N N . ALA A 1 101 ? 28.615 -1.652 -66.562 1.00 74.38 101 ALA A N 1
ATOM 805 C CA . ALA A 1 101 ? 28.059 -1.291 -67.865 1.00 74.38 101 ALA A CA 1
ATOM 806 C C . ALA A 1 101 ? 29.138 -0.797 -68.847 1.00 74.38 101 ALA A C 1
ATOM 808 O O . ALA A 1 101 ? 29.044 -1.103 -70.033 1.00 74.38 101 ALA A O 1
ATOM 809 N N . GLY A 1 102 ? 30.186 -0.121 -68.359 1.00 63.72 102 GLY A N 1
ATOM 810 C CA . GLY A 1 102 ? 31.346 0.288 -69.166 1.00 63.72 102 GLY A CA 1
ATOM 811 C C . GLY A 1 102 ? 32.207 -0.874 -69.689 1.00 63.72 102 GLY A C 1
ATOM 812 O O . GLY A 1 102 ? 32.827 -0.746 -70.737 1.00 63.72 102 GLY A O 1
ATOM 813 N N . SER A 1 103 ? 32.197 -2.034 -69.019 1.00 56.28 103 SER A N 1
ATOM 814 C CA . SER A 1 103 ? 32.885 -3.264 -69.461 1.00 56.28 103 SER A CA 1
ATOM 815 C C . SER A 1 103 ? 32.017 -4.196 -70.321 1.00 56.28 103 SER A C 1
ATOM 817 O O . SER A 1 103 ? 32.383 -5.356 -70.518 1.00 56.28 103 SER A O 1
ATOM 819 N N . ARG A 1 104 ? 30.855 -3.756 -70.831 1.00 56.97 104 ARG A N 1
ATOM 820 C CA . ARG A 1 104 ? 30.053 -4.609 -71.725 1.00 56.97 104 ARG A CA 1
ATOM 821 C C . ARG A 1 104 ? 30.763 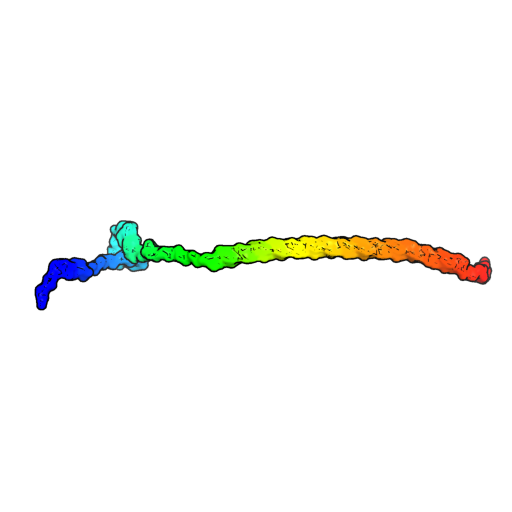-4.764 -73.079 1.00 56.97 104 ARG A C 1
ATOM 823 O O . ARG A 1 104 ? 31.002 -3.757 -73.741 1.00 56.97 104 ARG A O 1
ATOM 830 N N . PRO A 1 105 ? 31.044 -5.994 -73.547 1.00 51.44 105 PRO A N 1
ATOM 831 C CA . PRO A 1 105 ? 31.620 -6.196 -74.869 1.00 51.44 105 PRO A CA 1
ATOM 832 C C . PRO A 1 105 ? 30.645 -5.706 -75.952 1.00 51.44 105 PRO A C 1
ATOM 834 O O . PRO A 1 105 ? 29.500 -6.158 -76.014 1.00 51.44 105 PRO A O 1
ATOM 837 N N . MET A 1 106 ? 31.106 -4.805 -76.819 1.00 52.34 106 MET A N 1
ATOM 838 C CA . MET A 1 106 ? 30.353 -4.171 -77.919 1.00 52.34 106 MET A CA 1
ATOM 839 C C . MET A 1 106 ? 29.923 -5.127 -79.055 1.00 52.34 106 MET A C 1
ATOM 841 O O . MET A 1 106 ? 29.423 -4.673 -80.077 1.00 52.34 106 MET A O 1
ATOM 845 N N . TRP A 1 107 ? 30.082 -6.449 -78.915 1.00 55.06 107 TRP A N 1
ATOM 846 C CA . TRP A 1 107 ? 29.857 -7.402 -80.015 1.00 55.06 107 TRP A CA 1
ATOM 847 C C . TRP A 1 107 ? 28.419 -7.940 -80.132 1.00 55.06 107 TRP A C 1
ATOM 849 O O . TRP A 1 107 ? 28.117 -8.654 -81.082 1.00 55.06 107 TRP A O 1
ATOM 859 N N . LYS A 1 108 ? 27.498 -7.589 -79.220 1.00 55.53 108 LYS A N 1
ATOM 860 C CA . LYS A 1 108 ? 26.097 -8.073 -79.238 1.00 55.53 108 LYS A CA 1
ATOM 861 C C . LYS A 1 108 ? 25.061 -7.051 -79.738 1.00 55.53 108 LYS A C 1
ATOM 863 O O . LYS A 1 108 ? 23.973 -6.956 -79.176 1.00 55.53 108 LYS A O 1
ATOM 868 N N . LYS A 1 109 ? 25.369 -6.290 -80.795 1.00 53.97 109 LYS A N 1
ATOM 869 C CA . LYS A 1 109 ? 24.371 -5.493 -81.544 1.00 53.97 109 LYS A CA 1
ATOM 870 C C . LYS A 1 109 ? 24.564 -5.628 -83.061 1.00 53.97 109 LYS A C 1
ATOM 872 O O . LYS A 1 109 ? 25.075 -4.725 -83.711 1.00 53.97 109 LYS A O 1
ATOM 877 N N . LYS A 1 110 ? 24.153 -6.770 -83.612 1.00 45.91 110 LYS A N 1
ATOM 878 C CA . LYS A 1 110 ? 23.763 -6.947 -85.021 1.00 45.91 110 LYS A CA 1
ATOM 879 C C . LYS A 1 110 ? 22.977 -8.254 -85.106 1.00 45.91 110 LYS A C 1
ATOM 881 O O . LYS A 1 110 ? 23.589 -9.303 -85.002 1.00 45.91 110 LYS A O 1
ATOM 886 N N . ILE A 1 111 ? 21.651 -8.144 -85.142 1.00 45.34 111 ILE A N 1
ATOM 887 C CA . ILE A 1 111 ? 20.621 -9.050 -85.695 1.00 45.34 111 ILE A CA 1
ATOM 888 C C . ILE A 1 111 ? 19.307 -8.338 -85.338 1.00 45.34 111 ILE A C 1
ATOM 890 O O . ILE A 1 111 ? 18.894 -8.368 -84.179 1.00 45.34 111 ILE A O 1
ATOM 894 N N . VAL A 1 112 ? 18.818 -7.477 -86.228 1.00 41.94 112 VAL A N 1
ATOM 895 C CA . VAL A 1 112 ? 17.669 -7.643 -87.141 1.00 41.94 112 VAL A CA 1
ATOM 896 C C . VAL A 1 112 ? 17.811 -6.531 -88.178 1.00 41.94 112 VAL A C 1
ATOM 898 O O . VAL A 1 112 ? 18.214 -5.418 -87.768 1.00 41.94 112 VAL A O 1
#

Foldseek 3Di:
DDDDPVNVVVPDDDDDDDPPDDPPPDPDDPCVNCVPVCPVVDDDDDDCVVVVVVVVVVVVVVVVVVVVVVVVVVVVVVVVVVVVVVVVVVVVVVVVVVVVVVPDPPPPPDDD

Organism: Marmota monax (NCBI:txid9995)